Protein AF-A0A1F4YJN3-F1 (afdb_monomer_lite)

Foldseek 3Di:
DFWKKFFVVLLCVLCVVVVWFDWDADPVVQKIWTDDLPRWIWIFHFDDDPRHGTMGGTDDTDRDDPCRVVSVPRRVLSRLLQMATWDWDWDAPPNRPWTWTWIGHNSDTDTHTDDD

Secondary structure (DSSP, 8-state):
----EEEHHHHHHHHGGGT--EEEE-TTT-EEEEEEEBTEEEEEEEEEETTEEEEEEEEEE--BSTTHHHHIIIIIHHHHHT-BSEEEEEEEEGGGTEEEEEEEETTEEEEEEPP-

Radius of gyration: 13.89 Å; chains: 1; bounding box: 34×32×42 Å

pLDDT: mean 89.34, std 7.23, range [50.91, 97.38]

Sequence (116 aa):
MDSLVIPLQVLYENARRYGIGDLRFNQDTGEATIYGLGEGELVGKITYYLGKPDSIFVTSIECCGEGSGRCWSEVLMPTLEHSTGRLVAIQVWEGGDSITRLTVQDGVVKEEQIEL

Structure (mmCIF, N/CA/C/O backbone):
data_AF-A0A1F4YJN3-F1
#
_entry.id   AF-A0A1F4YJN3-F1
#
loop_
_atom_site.group_PDB
_atom_site.id
_atom_site.type_symbol
_atom_site.label_atom_id
_atom_site.label_alt_id
_atom_site.label_comp_id
_atom_site.label_asym_id
_atom_site.label_entity_id
_atom_site.label_seq_id
_atom_site.pdbx_PDB_ins_code
_atom_site.Cartn_x
_atom_site.Cartn_y
_atom_site.Cartn_z
_atom_site.occupancy
_atom_site.B_iso_or_equiv
_atom_site.auth_seq_id
_atom_site.auth_comp_id
_atom_site.auth_asym_id
_atom_site.auth_atom_id
_atom_site.pdbx_PDB_model_num
ATOM 1 N N . MET A 1 1 ? -3.116 -16.837 2.761 1.00 50.91 1 MET A N 1
ATOM 2 C CA . MET A 1 1 ? -3.676 -15.535 2.362 1.00 50.91 1 MET A CA 1
ATOM 3 C C . MET A 1 1 ? -2.656 -14.498 2.748 1.00 50.91 1 MET A C 1
ATOM 5 O O . MET A 1 1 ? -2.150 -14.580 3.862 1.00 50.91 1 MET A O 1
ATOM 9 N N . ASP A 1 2 ? -2.323 -13.613 1.821 1.00 73.38 2 ASP A N 1
ATOM 10 C CA . ASP A 1 2 ? -1.531 -12.427 2.121 1.00 73.38 2 ASP A CA 1
ATOM 11 C C . ASP A 1 2 ? -2.354 -11.512 3.040 1.00 73.38 2 ASP A C 1
ATOM 13 O O . ASP A 1 2 ? -3.580 -11.455 2.936 1.00 73.38 2 ASP A O 1
ATOM 17 N N . SER A 1 3 ? -1.697 -10.900 4.019 1.00 87.31 3 SER A N 1
ATOM 18 C CA . SER A 1 3 ? -2.338 -10.174 5.121 1.00 87.31 3 SER A CA 1
ATOM 19 C C . SER A 1 3 ? -1.515 -8.940 5.466 1.00 87.31 3 SER A C 1
ATOM 21 O O . SER A 1 3 ? -1.010 -8.803 6.581 1.00 87.31 3 SER A O 1
ATOM 23 N N . LEU A 1 4 ? -1.295 -8.092 4.466 1.00 94.50 4 LEU A N 1
ATOM 24 C CA . LEU A 1 4 ? -0.562 -6.850 4.641 1.00 94.50 4 LEU A CA 1
ATOM 25 C C . LEU A 1 4 ? -1.371 -5.885 5.508 1.00 94.50 4 LEU A C 1
ATOM 27 O O . LEU A 1 4 ? -2.533 -5.592 5.212 1.00 94.50 4 LEU A O 1
ATOM 31 N N . VAL A 1 5 ? -0.738 -5.381 6.561 1.00 95.69 5 VAL A N 1
ATOM 32 C CA . VAL A 1 5 ? -1.328 -4.409 7.479 1.00 95.69 5 VAL A CA 1
ATOM 33 C C . VAL A 1 5 ? -0.499 -3.141 7.458 1.00 95.69 5 VAL A C 1
ATOM 35 O O . VAL A 1 5 ? 0.705 -3.172 7.717 1.00 95.69 5 VAL A O 1
ATOM 38 N N . ILE A 1 6 ? -1.158 -2.021 7.182 1.00 95.31 6 ILE A N 1
ATOM 39 C CA . ILE A 1 6 ? -0.537 -0.699 7.145 1.00 95.31 6 ILE A CA 1
ATOM 40 C C . ILE A 1 6 ? -1.065 0.137 8.318 1.00 95.31 6 ILE A C 1
ATOM 42 O O . ILE A 1 6 ? -2.285 0.286 8.449 1.00 95.31 6 ILE A O 1
ATOM 46 N N . PRO A 1 7 ? -0.192 0.725 9.155 1.00 94.75 7 PRO A N 1
ATOM 47 C CA . PRO A 1 7 ? -0.603 1.739 10.120 1.00 94.75 7 PRO A CA 1
ATOM 48 C C . PRO A 1 7 ? -1.153 2.976 9.397 1.00 94.75 7 PRO A C 1
ATOM 50 O O . PRO A 1 7 ? -0.454 3.604 8.597 1.00 94.75 7 PRO A O 1
ATOM 53 N N . LEU A 1 8 ? -2.397 3.362 9.695 1.00 91.81 8 LEU A N 1
ATOM 54 C CA . LEU A 1 8 ? -3.056 4.492 9.029 1.00 91.81 8 LEU A CA 1
ATOM 55 C C . LEU A 1 8 ? -2.323 5.808 9.288 1.00 91.81 8 LEU A C 1
ATOM 57 O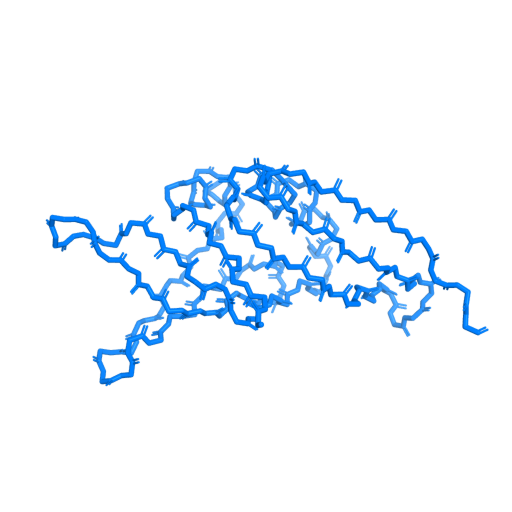 O . LEU A 1 8 ? -2.249 6.648 8.398 1.00 91.81 8 LEU A O 1
ATOM 61 N N . GLN A 1 9 ? -1.743 5.976 10.480 1.00 92.00 9 GLN A N 1
ATOM 62 C CA . GLN A 1 9 ? -0.956 7.162 10.812 1.00 92.00 9 GLN A CA 1
ATOM 63 C C . GLN A 1 9 ? 0.191 7.381 9.815 1.00 92.00 9 GLN A C 1
ATOM 65 O O . GLN A 1 9 ? 0.339 8.489 9.309 1.00 92.00 9 GLN A O 1
ATOM 70 N N . VAL A 1 10 ? 0.952 6.331 9.489 1.00 92.00 10 VAL A N 1
ATOM 71 C CA . VAL A 1 10 ? 2.087 6.427 8.556 1.00 92.00 10 VAL A CA 1
ATOM 72 C C . VAL A 1 10 ? 1.602 6.767 7.150 1.00 92.00 10 VAL A C 1
ATOM 74 O O . VAL A 1 10 ? 2.167 7.637 6.490 1.00 92.00 10 VAL A O 1
ATOM 77 N N . LEU A 1 11 ? 0.520 6.122 6.700 1.00 90.88 11 LEU A N 1
ATOM 78 C CA . LEU A 1 11 ? -0.092 6.434 5.410 1.00 90.88 11 LEU A CA 1
ATOM 79 C C . LEU A 1 11 ? -0.501 7.909 5.330 1.00 90.88 11 LEU A C 1
ATOM 81 O O . LEU A 1 11 ? -0.118 8.589 4.383 1.00 90.88 11 LEU A O 1
ATOM 85 N N . TYR A 1 12 ? -1.213 8.429 6.333 1.00 90.06 12 TYR A N 1
ATOM 86 C CA . TYR A 1 12 ? -1.631 9.832 6.346 1.00 90.06 12 TYR A CA 1
ATOM 87 C C . TYR A 1 12 ? -0.458 10.806 6.466 1.00 90.06 12 TYR A C 1
ATOM 89 O O . TYR A 1 12 ? -0.491 11.858 5.837 1.00 90.06 12 TYR A O 1
ATOM 97 N N . GLU A 1 13 ? 0.577 10.492 7.246 1.00 90.75 13 GLU A N 1
ATOM 98 C CA . GLU A 1 13 ? 1.769 11.340 7.369 1.00 90.75 13 GLU A CA 1
ATOM 99 C C . GLU A 1 13 ? 2.490 11.505 6.027 1.00 90.75 13 GLU A C 1
ATOM 101 O O . GLU A 1 13 ? 2.816 12.636 5.648 1.00 90.75 13 GLU A O 1
ATOM 106 N N . ASN A 1 14 ? 2.653 10.409 5.282 1.00 88.56 14 ASN A N 1
ATOM 107 C CA . ASN A 1 14 ? 3.266 10.424 3.955 1.00 88.56 14 ASN A CA 1
ATOM 108 C C . ASN A 1 14 ? 2.349 11.099 2.922 1.00 88.56 14 ASN A C 1
ATOM 110 O O . ASN A 1 14 ? 2.786 11.959 2.159 1.00 88.56 14 ASN A O 1
ATOM 114 N N . ALA A 1 15 ? 1.052 10.789 2.952 1.00 87.25 15 ALA A N 1
ATOM 115 C CA . ALA A 1 15 ? 0.036 11.313 2.039 1.00 87.25 15 ALA A CA 1
ATOM 116 C C . ALA A 1 15 ? -0.243 12.820 2.213 1.00 87.25 15 ALA A C 1
ATOM 118 O O . ALA A 1 15 ? -0.538 13.520 1.239 1.00 87.25 15 ALA A O 1
ATOM 119 N N . ARG A 1 16 ? -0.117 13.354 3.439 1.00 81.06 16 ARG A N 1
ATOM 120 C CA . ARG A 1 16 ? -0.504 14.732 3.799 1.00 81.06 16 ARG A CA 1
ATOM 121 C C . ARG A 1 16 ? 0.172 15.797 2.943 1.00 81.06 16 ARG A C 1
ATOM 123 O O . ARG A 1 16 ? -0.433 16.833 2.678 1.00 81.06 16 ARG A O 1
ATOM 130 N N . ARG A 1 17 ? 1.417 15.566 2.516 1.00 77.38 17 ARG A N 1
ATOM 131 C CA . ARG A 1 17 ? 2.178 16.517 1.684 1.00 77.38 17 ARG A CA 1
ATOM 132 C C . ARG A 1 17 ? 1.661 16.606 0.247 1.00 77.38 17 ARG A C 1
ATOM 134 O O . ARG A 1 17 ? 1.950 17.587 -0.429 1.00 77.38 17 ARG A O 1
ATOM 141 N N . TYR A 1 18 ? 0.871 15.627 -0.180 1.00 76.69 18 TYR A N 1
ATOM 142 C CA . TYR A 1 18 ? 0.385 15.483 -1.551 1.00 76.69 18 TYR A CA 1
ATOM 143 C C . TYR A 1 18 ? -1.130 15.684 -1.666 1.00 76.69 18 TYR A C 1
ATOM 145 O O . TYR A 1 18 ? -1.683 15.523 -2.747 1.00 76.69 18 TYR A O 1
ATOM 153 N N . GLY A 1 19 ? -1.807 16.046 -0.568 1.00 72.19 19 GLY A N 1
ATOM 154 C CA . GLY A 1 19 ? -3.266 16.208 -0.550 1.00 72.19 19 GLY A CA 1
ATOM 155 C C . GLY A 1 19 ? -4.030 14.891 -0.725 1.00 72.19 19 GLY A C 1
ATOM 156 O O . GLY A 1 19 ? -5.200 14.909 -1.092 1.00 72.19 19 GLY A O 1
ATOM 157 N N . ILE A 1 20 ? -3.364 13.765 -0.474 1.00 73.50 20 ILE A N 1
ATOM 158 C CA . ILE A 1 20 ? -3.906 12.412 -0.606 1.00 73.50 20 ILE A CA 1
ATOM 159 C C . ILE A 1 20 ? -4.634 12.042 0.695 1.00 73.50 20 ILE A C 1
ATOM 161 O O . ILE A 1 20 ? -4.166 12.408 1.777 1.00 73.50 20 ILE A O 1
ATOM 165 N N . GLY A 1 21 ? -5.747 11.300 0.609 1.00 68.88 21 GLY A N 1
ATOM 166 C CA . GLY A 1 21 ? -6.369 10.688 1.789 1.00 68.88 21 GLY A CA 1
ATOM 167 C C . GLY A 1 21 ? -7.831 11.035 2.069 1.00 68.88 21 GLY A C 1
ATOM 168 O O . GLY A 1 21 ? -8.188 11.154 3.242 1.00 68.88 21 GLY A O 1
ATOM 169 N N . ASP A 1 22 ? -8.688 11.169 1.048 1.00 83.50 22 ASP A N 1
ATOM 170 C CA . ASP A 1 22 ? -10.135 11.094 1.307 1.00 83.50 22 ASP A CA 1
ATOM 171 C C . ASP A 1 22 ? -10.486 9.653 1.699 1.00 83.50 22 ASP A C 1
ATOM 173 O O . ASP A 1 22 ? -10.256 8.720 0.926 1.00 83.50 22 ASP A O 1
ATOM 177 N N . LEU A 1 23 ? -10.984 9.471 2.923 1.00 87.50 23 LEU A N 1
ATOM 178 C CA . LEU A 1 23 ? -11.345 8.172 3.482 1.00 87.50 23 LEU A CA 1
ATOM 179 C C . LEU A 1 23 ? -12.856 7.995 3.414 1.00 87.50 23 LEU A C 1
ATOM 181 O O . LEU A 1 23 ? -13.605 8.680 4.116 1.00 87.50 23 LEU A O 1
ATOM 185 N N . ARG A 1 24 ? -13.304 6.989 2.667 1.00 91.12 24 ARG A N 1
ATOM 186 C CA . ARG A 1 24 ? -14.689 6.519 2.720 1.00 91.12 24 ARG A CA 1
ATOM 187 C C . ARG A 1 24 ? -14.752 5.219 3.489 1.00 91.12 24 ARG A C 1
ATOM 189 O O . ARG A 1 24 ? -14.029 4.282 3.176 1.00 91.12 24 ARG A O 1
ATOM 196 N N . PHE A 1 25 ? -15.621 5.173 4.492 1.00 90.88 25 PHE A N 1
ATOM 197 C CA . PHE A 1 25 ? -15.805 4.003 5.340 1.00 90.88 25 PHE A CA 1
ATOM 198 C C . PHE A 1 25 ? -17.239 3.495 5.246 1.00 90.88 25 PHE A C 1
ATOM 200 O O . PHE A 1 25 ? -18.191 4.244 5.479 1.00 90.88 25 PHE A O 1
ATOM 207 N N . ASN A 1 26 ? -17.383 2.211 4.938 1.00 90.19 26 ASN A N 1
ATOM 208 C CA . ASN A 1 26 ? -18.650 1.508 4.972 1.00 90.19 26 ASN A CA 1
ATOM 209 C C . ASN A 1 26 ? -18.815 0.833 6.341 1.00 90.19 26 ASN A C 1
ATOM 211 O O . ASN A 1 26 ? -18.151 -0.157 6.650 1.00 90.19 26 ASN A O 1
ATOM 215 N N . GLN A 1 27 ? -19.720 1.372 7.161 1.00 86.19 27 GLN A N 1
ATOM 216 C CA . GLN A 1 27 ? -19.963 0.875 8.520 1.00 86.19 27 GLN A CA 1
ATOM 217 C C . GLN A 1 27 ? -20.568 -0.534 8.550 1.00 86.19 27 GLN A C 1
ATOM 219 O O . GLN A 1 27 ? -20.340 -1.262 9.514 1.00 86.19 27 GLN A O 1
ATOM 224 N N . ASP A 1 28 ? -21.297 -0.928 7.504 1.00 88.44 28 ASP A N 1
ATOM 225 C CA . ASP A 1 28 ? -21.971 -2.226 7.443 1.00 88.44 28 ASP A CA 1
ATOM 226 C C . ASP A 1 28 ? -20.987 -3.357 7.119 1.00 88.44 28 ASP A C 1
ATOM 228 O O . ASP A 1 28 ? -21.131 -4.479 7.605 1.00 88.44 28 ASP A O 1
ATOM 232 N N . THR A 1 29 ? -19.968 -3.071 6.302 1.00 87.25 29 THR A N 1
ATOM 233 C CA . THR A 1 29 ? -18.993 -4.072 5.836 1.00 87.25 29 THR A CA 1
ATOM 234 C C . THR A 1 29 ? -17.633 -3.972 6.528 1.00 87.25 29 THR A C 1
ATOM 236 O O . THR A 1 29 ? -16.842 -4.920 6.468 1.00 87.25 29 THR A O 1
ATOM 239 N N . GLY A 1 30 ? -17.344 -2.843 7.181 1.00 86.44 30 GLY A N 1
ATOM 240 C CA . GLY A 1 30 ? -16.026 -2.519 7.731 1.00 86.44 30 GLY A CA 1
ATOM 241 C C . GLY A 1 30 ? -14.972 -2.209 6.662 1.00 86.44 30 GLY A C 1
ATOM 242 O O . GLY A 1 30 ? -13.782 -2.143 6.976 1.00 86.44 30 GLY A O 1
ATOM 243 N N . GLU A 1 31 ? -15.392 -2.061 5.405 1.00 93.19 31 GLU A N 1
ATOM 244 C CA . GLU A 1 31 ? -14.52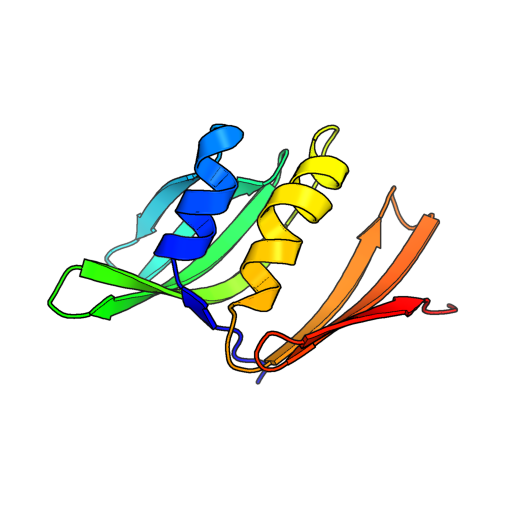2 -1.725 4.284 1.00 93.19 31 GLU A CA 1
ATOM 245 C C . GLU A 1 31 ? -14.218 -0.228 4.262 1.00 93.19 31 GLU A C 1
ATOM 247 O O . GLU A 1 31 ? -15.071 0.612 4.563 1.00 93.19 31 GLU A O 1
ATOM 252 N N . ALA A 1 32 ? -12.988 0.096 3.896 1.00 93.00 32 ALA A N 1
ATOM 253 C CA . ALA A 1 32 ? -12.520 1.446 3.704 1.00 93.00 32 ALA A CA 1
ATOM 254 C C . ALA A 1 32 ? -11.823 1.595 2.359 1.00 93.00 32 ALA A C 1
ATOM 256 O O . ALA A 1 32 ? -11.029 0.738 1.966 1.00 93.00 32 ALA A O 1
ATOM 257 N N . THR A 1 33 ? -12.068 2.738 1.732 1.00 93.81 33 THR A N 1
ATOM 258 C CA . THR A 1 33 ? -11.390 3.179 0.518 1.00 93.81 33 THR A CA 1
ATOM 259 C C . THR A 1 33 ? -10.685 4.496 0.801 1.00 93.81 33 THR A C 1
ATOM 261 O O . THR A 1 33 ? -11.300 5.438 1.309 1.00 93.81 33 THR A O 1
ATOM 264 N N . ILE A 1 34 ? -9.392 4.550 0.492 1.00 91.31 34 ILE A N 1
ATOM 265 C CA . ILE A 1 34 ? -8.546 5.736 0.611 1.00 91.31 34 ILE A CA 1
ATOM 266 C C . ILE A 1 34 ? -8.197 6.204 -0.797 1.00 91.31 34 ILE A C 1
ATOM 268 O O . ILE A 1 34 ? -7.502 5.501 -1.529 1.00 91.31 34 ILE A O 1
ATOM 272 N N . TYR A 1 35 ? -8.669 7.393 -1.161 1.00 89.75 35 TYR A N 1
ATOM 273 C CA . TYR A 1 35 ? -8.455 7.976 -2.484 1.00 89.75 35 TYR A CA 1
ATOM 274 C C . TYR A 1 35 ? -7.215 8.864 -2.552 1.00 89.75 35 TYR A C 1
ATOM 276 O O . TYR A 1 35 ? -6.758 9.434 -1.552 1.00 89.75 35 TYR A O 1
ATOM 284 N N . GLY A 1 36 ? -6.748 9.059 -3.785 1.00 85.12 36 GLY A N 1
ATOM 285 C CA . GLY A 1 36 ? -5.710 10.024 -4.128 1.00 85.12 36 GLY A CA 1
ATOM 286 C C . GLY A 1 36 ? -4.341 9.393 -4.329 1.00 85.12 36 GLY A C 1
ATOM 287 O O . GLY A 1 36 ? -3.349 10.104 -4.275 1.00 85.12 36 GLY A O 1
ATOM 288 N N . LEU A 1 37 ? -4.241 8.084 -4.558 1.00 85.88 37 LEU A N 1
ATOM 289 C CA . LEU A 1 37 ? -2.960 7.450 -4.868 1.00 85.88 37 LEU A CA 1
ATOM 290 C C . LEU A 1 37 ? -2.585 7.692 -6.342 1.00 85.88 37 LEU A C 1
ATOM 292 O O . LEU A 1 37 ? -2.620 6.790 -7.176 1.00 85.88 37 LEU A O 1
ATOM 296 N N . GLY A 1 38 ? -2.317 8.959 -6.676 1.00 84.31 38 GLY A N 1
ATOM 297 C CA . GLY A 1 38 ? -2.413 9.452 -8.049 1.00 84.31 38 GLY A CA 1
ATOM 298 C C . GLY A 1 38 ? -3.886 9.588 -8.437 1.00 84.31 38 GLY A C 1
ATOM 299 O O . GLY A 1 38 ? -4.627 10.338 -7.804 1.00 84.31 38 GLY A O 1
ATOM 300 N N . GLU A 1 39 ? -4.309 8.830 -9.440 1.00 88.12 39 GLU A N 1
ATOM 301 C CA . GLU A 1 39 ? -5.718 8.667 -9.827 1.00 88.12 39 GLU A CA 1
ATOM 302 C C . GLU A 1 39 ? -6.344 7.388 -9.235 1.00 88.12 39 GLU A C 1
ATOM 304 O O . GLU A 1 39 ? -7.528 7.133 -9.442 1.00 88.12 39 GLU A O 1
ATOM 309 N N . GLY A 1 40 ? -5.561 6.609 -8.476 1.00 90.31 40 GLY A N 1
ATOM 310 C CA . GLY A 1 40 ? -5.978 5.341 -7.880 1.00 90.31 40 GLY A CA 1
ATOM 311 C C . GLY A 1 40 ? -6.434 5.427 -6.418 1.00 90.31 40 GLY A C 1
ATOM 312 O O . GLY A 1 40 ? -6.569 6.505 -5.816 1.00 90.31 40 GLY A O 1
ATOM 313 N N . GLU A 1 41 ? -6.647 4.249 -5.833 1.00 93.44 41 GLU A N 1
ATOM 314 C CA . GLU A 1 41 ? -7.189 4.054 -4.489 1.00 93.44 41 GLU A CA 1
ATOM 315 C C . GLU A 1 41 ? -6.555 2.866 -3.747 1.00 93.44 41 GLU A C 1
ATOM 317 O O . GLU A 1 41 ? -6.028 1.926 -4.341 1.00 93.44 41 GLU A O 1
ATOM 322 N N . LEU A 1 42 ? -6.621 2.896 -2.415 1.00 92.94 42 LEU A N 1
ATOM 323 C CA . LEU A 1 42 ? -6.300 1.758 -1.554 1.00 92.94 42 LEU A CA 1
ATOM 324 C C . LEU A 1 42 ? -7.568 1.287 -0.863 1.00 92.94 42 LEU A C 1
ATOM 326 O O . LEU A 1 42 ? -8.260 2.073 -0.215 1.00 92.94 42 LEU A O 1
ATOM 330 N N . VAL A 1 43 ? -7.834 -0.010 -0.970 1.00 93.94 43 VAL A N 1
A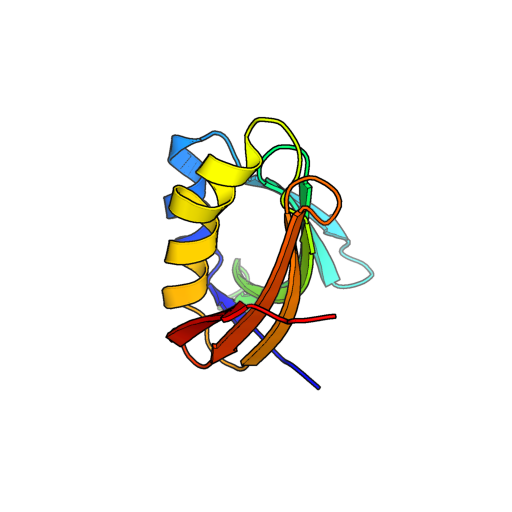TOM 331 C CA . VAL A 1 43 ? -9.005 -0.653 -0.378 1.00 93.94 43 VAL A CA 1
ATOM 332 C C . VAL A 1 43 ? -8.553 -1.640 0.685 1.00 93.94 43 VAL A C 1
ATOM 334 O O . VAL A 1 43 ? -7.547 -2.343 0.536 1.00 93.94 43 VAL A O 1
ATOM 337 N N . GLY A 1 44 ? -9.297 -1.694 1.782 1.00 93.31 44 GLY A N 1
ATOM 338 C CA . GLY A 1 44 ? -9.033 -2.644 2.846 1.00 93.31 44 GLY A CA 1
ATOM 339 C C . GLY A 1 44 ? -10.068 -2.610 3.956 1.00 93.31 44 GLY A C 1
ATOM 340 O O . GLY A 1 44 ? -11.082 -1.925 3.872 1.00 93.31 44 GLY A O 1
ATOM 341 N N . LYS A 1 45 ? -9.806 -3.356 5.027 1.00 94.06 45 LYS A N 1
ATOM 342 C CA . LYS A 1 45 ? -10.630 -3.336 6.243 1.00 94.06 45 LYS A CA 1
ATOM 343 C C . LYS A 1 45 ? -9.918 -2.587 7.354 1.00 94.06 45 LYS A C 1
ATOM 345 O O . LYS A 1 45 ? -8.771 -2.904 7.662 1.00 94.06 45 LYS A O 1
ATOM 350 N N . ILE A 1 46 ? -10.594 -1.619 7.967 1.00 91.00 46 ILE A N 1
ATOM 351 C CA . ILE A 1 46 ? -10.021 -0.858 9.083 1.00 91.00 46 ILE A CA 1
ATOM 352 C C . ILE A 1 46 ? -10.094 -1.673 10.367 1.00 91.00 46 ILE A C 1
ATOM 354 O O . ILE A 1 46 ? -11.134 -2.234 10.716 1.00 91.00 46 ILE A O 1
ATOM 358 N N . THR A 1 47 ? -9.001 -1.653 11.116 1.00 88.19 47 THR A N 1
ATOM 359 C CA . THR A 1 47 ? -8.968 -2.034 12.523 1.00 88.19 47 THR A CA 1
ATOM 360 C C . THR A 1 47 ? -8.892 -0.822 13.426 1.00 88.19 47 THR A C 1
ATOM 362 O O . THR A 1 47 ? -8.343 0.225 13.078 1.00 88.19 47 THR A O 1
ATOM 365 N N . TYR A 1 48 ? -9.475 -0.983 14.611 1.00 85.50 48 TYR A N 1
ATOM 366 C CA . TYR A 1 48 ? -9.612 0.079 15.591 1.00 85.50 48 TYR A CA 1
ATOM 367 C C . TYR A 1 48 ? -8.806 -0.241 16.844 1.00 85.50 48 TYR A C 1
ATOM 369 O O . TYR A 1 48 ? -8.907 -1.340 17.388 1.00 85.50 48 TYR A O 1
ATOM 377 N N . TYR A 1 49 ? -8.090 0.757 17.355 1.00 82.88 49 TYR A N 1
ATOM 378 C CA . TYR A 1 49 ? -7.472 0.723 18.675 1.00 82.88 49 TYR A CA 1
ATOM 379 C C . TYR A 1 49 ? -8.095 1.818 19.543 1.00 82.88 49 TYR A C 1
ATOM 381 O O . TYR A 1 49 ? -8.152 2.984 19.153 1.00 82.88 49 TYR A O 1
ATOM 389 N N . LEU A 1 50 ? -8.631 1.438 20.709 1.00 86.94 50 LEU A N 1
ATOM 390 C CA . LEU A 1 50 ? -9.333 2.350 21.628 1.00 86.94 50 LEU A CA 1
ATOM 391 C C . LEU A 1 50 ? -10.436 3.190 20.944 1.00 86.94 50 LEU A C 1
ATOM 393 O O . LEU A 1 50 ? -10.622 4.368 21.246 1.00 86.94 50 LEU A O 1
ATOM 397 N N . GLY A 1 51 ? -11.164 2.583 20.000 1.00 81.94 51 GLY A N 1
ATOM 398 C CA . GLY A 1 51 ? -12.267 3.228 19.279 1.00 81.94 51 GLY A CA 1
ATOM 399 C C . GLY A 1 51 ? -11.845 4.196 18.167 1.00 81.94 51 GLY A C 1
ATOM 400 O O . GLY A 1 51 ? -12.701 4.898 17.634 1.00 81.94 51 GLY A O 1
ATOM 401 N N . LYS A 1 52 ? -10.560 4.245 17.795 1.00 81.38 52 LYS A N 1
ATOM 402 C CA . LYS A 1 52 ? -10.047 5.059 16.680 1.00 81.38 52 LYS A CA 1
ATOM 403 C C . LYS A 1 52 ? -9.490 4.172 15.564 1.00 81.38 52 LYS A C 1
ATOM 405 O O . LYS A 1 52 ? -8.897 3.149 15.904 1.00 81.38 52 LYS A O 1
ATOM 410 N N . PRO A 1 53 ? -9.653 4.541 14.276 1.00 85.06 53 PRO A N 1
ATOM 411 C CA . PRO A 1 53 ? -8.962 3.870 13.179 1.00 85.06 53 PRO A CA 1
ATOM 412 C C . PRO A 1 53 ? -7.457 3.853 13.444 1.00 85.06 53 PRO A C 1
ATOM 414 O O . PRO A 1 53 ? -6.868 4.899 13.713 1.00 85.06 53 PRO A O 1
ATOM 417 N N . ASP A 1 54 ? -6.862 2.670 13.397 1.00 91.25 54 ASP A N 1
ATOM 418 C CA . ASP A 1 54 ? -5.458 2.442 13.742 1.00 91.25 54 ASP A CA 1
ATOM 419 C C . ASP A 1 54 ? -4.676 1.938 12.529 1.00 91.25 54 ASP A C 1
ATOM 421 O O . ASP A 1 54 ? -3.661 2.507 12.126 1.00 91.25 54 ASP A O 1
ATOM 425 N N . SER A 1 55 ? -5.203 0.902 11.891 1.00 93.69 55 SER A N 1
ATOM 426 C CA . SER A 1 55 ? -4.535 0.180 10.816 1.00 93.69 55 SER A CA 1
ATOM 427 C C . SER A 1 55 ? -5.539 -0.261 9.755 1.00 93.69 55 SER A C 1
ATOM 429 O O . SER A 1 55 ? -6.750 -0.282 9.988 1.00 93.69 55 SER A O 1
ATOM 431 N N . ILE A 1 56 ? -5.036 -0.572 8.563 1.00 93.56 56 ILE A N 1
ATOM 432 C CA . ILE A 1 56 ? -5.826 -1.105 7.455 1.00 93.56 56 ILE A CA 1
ATOM 433 C C . ILE A 1 56 ? -5.239 -2.432 6.980 1.00 93.56 56 ILE A C 1
ATOM 435 O O . ILE A 1 56 ? -4.048 -2.536 6.688 1.00 93.56 56 ILE A O 1
ATOM 439 N N . PHE A 1 57 ? -6.097 -3.448 6.912 1.00 94.62 57 PHE A N 1
ATOM 440 C CA . PHE A 1 57 ? -5.827 -4.731 6.273 1.00 94.62 57 PHE A CA 1
ATOM 441 C C . PHE A 1 57 ? -6.070 -4.571 4.783 1.00 94.62 57 PHE A C 1
ATOM 443 O O . PHE A 1 57 ? -7.221 -4.493 4.349 1.00 94.62 57 PHE A O 1
ATOM 450 N N . VAL A 1 58 ? -4.989 -4.480 4.020 1.00 93.25 58 VAL A N 1
ATOM 451 C CA . VAL A 1 58 ? -5.040 -4.142 2.600 1.00 93.25 58 VAL A CA 1
ATOM 452 C C . VAL A 1 58 ? -5.605 -5.310 1.800 1.00 93.25 58 VAL A C 1
ATOM 454 O O . VAL A 1 58 ? -5.149 -6.446 1.934 1.00 93.25 58 VAL A O 1
ATOM 457 N N . THR A 1 59 ? -6.583 -5.020 0.946 1.00 91.88 59 THR A N 1
ATOM 458 C CA . THR A 1 59 ? -7.144 -5.972 -0.023 1.00 91.88 59 THR A CA 1
ATOM 459 C C . THR A 1 59 ? -6.786 -5.605 -1.458 1.00 91.88 59 THR A C 1
ATOM 461 O O . THR A 1 59 ? -6.630 -6.504 -2.280 1.00 91.88 59 THR A O 1
ATOM 464 N N . SER A 1 60 ? -6.630 -4.313 -1.756 1.00 91.12 60 SER A N 1
ATOM 465 C CA . SER A 1 60 ? -6.241 -3.818 -3.076 1.00 91.12 60 SER A CA 1
ATOM 466 C C . SER A 1 60 ? -5.458 -2.512 -2.964 1.00 91.12 60 SER A C 1
ATOM 468 O O . SER A 1 60 ? -5.731 -1.693 -2.085 1.00 91.12 60 SER A O 1
ATOM 470 N N . ILE A 1 61 ? -4.501 -2.317 -3.870 1.00 91.88 61 ILE A N 1
ATOM 471 C CA . ILE A 1 61 ? -3.796 -1.051 -4.077 1.00 91.88 61 ILE A CA 1
ATOM 472 C C . ILE A 1 61 ? -3.805 -0.775 -5.577 1.00 91.88 61 ILE A C 1
ATOM 474 O O . ILE A 1 61 ? -3.276 -1.568 -6.355 1.00 91.88 61 ILE A O 1
ATOM 478 N N . GLU A 1 62 ? -4.359 0.363 -5.965 1.00 91.50 62 GLU A N 1
ATOM 479 C CA . GLU A 1 62 ? -4.259 0.921 -7.304 1.00 91.50 62 GLU A CA 1
ATOM 480 C C . GLU A 1 62 ? -3.494 2.246 -7.232 1.00 91.50 62 GLU A C 1
ATOM 482 O O . GLU A 1 62 ? -3.823 3.134 -6.448 1.00 91.50 62 GLU A O 1
ATOM 487 N N . CYS A 1 63 ? -2.449 2.372 -8.046 1.00 90.56 63 CYS A N 1
ATOM 488 C CA . CYS A 1 63 ? -1.651 3.586 -8.171 1.00 90.56 63 CYS A CA 1
ATOM 489 C C . CYS A 1 63 ? -1.454 3.863 -9.661 1.00 90.56 63 CYS A C 1
ATOM 491 O O . CYS A 1 63 ? -0.627 3.224 -10.310 1.00 90.56 63 CYS A O 1
ATOM 493 N N . CYS A 1 64 ? -2.255 4.765 -10.221 1.00 88.94 64 CYS A N 1
ATOM 494 C CA . CYS A 1 64 ? -2.323 5.017 -11.660 1.00 88.94 64 CYS A CA 1
ATOM 495 C C . CYS A 1 64 ? -2.391 6.523 -11.972 1.00 88.94 64 CYS A C 1
ATOM 497 O O . CYS A 1 64 ? -2.458 7.360 -11.065 1.00 88.94 64 CYS A O 1
ATOM 499 N N . GLY A 1 65 ? -2.290 6.872 -13.258 1.00 87.88 65 GLY A N 1
ATOM 500 C CA . GLY A 1 65 ? -2.314 8.260 -13.732 1.00 87.88 65 GLY A CA 1
ATOM 501 C C . GLY A 1 65 ? -0.960 8.973 -13.698 1.00 87.88 65 GLY A C 1
ATOM 502 O O . GLY A 1 65 ? 0.063 8.397 -13.314 1.00 87.88 65 GLY A O 1
ATOM 503 N N . GLU A 1 66 ? -0.947 10.254 -14.076 1.00 85.62 66 GLU A N 1
ATOM 504 C CA . GLU A 1 66 ? 0.288 11.059 -14.199 1.00 85.62 66 GLU A CA 1
ATOM 505 C C . GLU A 1 66 ? 1.044 11.214 -12.864 1.00 85.62 66 GLU A C 1
ATOM 507 O O . GLU A 1 66 ? 2.264 11.378 -12.835 1.00 85.62 66 GLU A O 1
ATOM 512 N N . GLY A 1 67 ? 0.330 11.134 -11.737 1.00 87.25 67 GLY A N 1
ATOM 513 C CA . GLY A 1 67 ? 0.896 11.230 -10.388 1.00 87.25 67 GLY A CA 1
ATOM 514 C C . GLY A 1 67 ? 1.415 9.911 -9.803 1.00 87.25 67 GLY A C 1
ATOM 515 O O . GLY A 1 67 ? 1.984 9.929 -8.709 1.00 87.25 67 GLY A O 1
ATOM 516 N N . SER A 1 68 ? 1.226 8.781 -10.492 1.00 89.12 68 SER A N 1
ATOM 517 C CA . SER A 1 68 ? 1.478 7.437 -9.946 1.00 89.12 68 SER A CA 1
ATOM 518 C C . SER A 1 68 ? 2.932 7.199 -9.547 1.00 89.12 68 SER A C 1
ATOM 520 O O . SER A 1 68 ? 3.182 6.689 -8.459 1.00 89.12 68 SER A O 1
ATOM 522 N N . GLY A 1 69 ? 3.901 7.634 -10.359 1.00 91.06 69 GLY A N 1
ATOM 523 C CA . GLY A 1 69 ? 5.326 7.479 -10.040 1.00 91.06 69 GLY A CA 1
ATOM 524 C C . GLY A 1 69 ? 5.713 8.184 -8.736 1.00 91.06 69 GLY A C 1
ATOM 525 O O . GLY A 1 69 ? 6.341 7.586 -7.866 1.00 91.06 69 GLY A O 1
ATOM 526 N N . ARG A 1 70 ? 5.251 9.429 -8.552 1.00 90.00 70 ARG A N 1
ATOM 527 C CA . ARG A 1 70 ? 5.468 10.191 -7.313 1.00 90.00 70 ARG A CA 1
ATOM 528 C C . ARG A 1 70 ? 4.745 9.554 -6.132 1.00 90.00 70 ARG A C 1
ATOM 530 O O . ARG A 1 70 ? 5.325 9.423 -5.059 1.00 90.00 70 ARG A O 1
ATOM 537 N N . CYS A 1 71 ? 3.485 9.163 -6.316 1.00 91.31 71 CYS A N 1
ATOM 538 C CA . CYS A 1 71 ? 2.719 8.503 -5.266 1.00 91.31 71 CYS A CA 1
ATOM 539 C C . CYS A 1 71 ? 3.384 7.190 -4.830 1.00 91.31 71 CYS A C 1
ATOM 541 O O . CYS A 1 71 ? 3.459 6.897 -3.638 1.00 91.31 71 CYS A O 1
ATOM 543 N N . TRP A 1 72 ? 3.916 6.420 -5.777 1.00 92.56 72 TRP A N 1
ATOM 544 C CA . TRP A 1 72 ? 4.654 5.201 -5.487 1.00 92.56 72 TRP A CA 1
ATOM 545 C C . TRP A 1 72 ? 5.903 5.481 -4.657 1.00 92.56 72 TRP A C 1
ATOM 547 O O . TRP A 1 72 ? 6.029 4.951 -3.555 1.00 92.56 72 TRP A O 1
ATOM 557 N N . SER A 1 73 ? 6.793 6.351 -5.138 1.00 93.06 73 SER A N 1
ATOM 558 C CA . SER A 1 73 ? 8.091 6.578 -4.497 1.00 93.06 73 SER A CA 1
ATOM 559 C C . SER A 1 73 ? 8.011 7.371 -3.193 1.00 93.06 73 SER A C 1
ATOM 561 O O . SER A 1 73 ? 8.829 7.161 -2.304 1.00 93.06 73 SER A O 1
ATOM 563 N N . GLU A 1 74 ? 7.064 8.305 -3.075 1.00 91.88 74 GLU A N 1
ATOM 564 C CA . GLU A 1 74 ? 7.017 9.265 -1.961 1.00 91.88 74 GLU A CA 1
ATOM 565 C C . GLU A 1 74 ? 5.926 8.944 -0.928 1.00 91.88 74 GLU A C 1
ATOM 567 O O . GLU A 1 74 ? 5.988 9.455 0.191 1.00 91.88 74 GLU A O 1
ATOM 572 N N . VAL A 1 75 ? 4.944 8.098 -1.268 1.00 91.94 75 VAL A N 1
ATOM 573 C CA . VAL A 1 75 ? 3.843 7.738 -0.357 1.00 91.94 75 VAL A CA 1
ATOM 574 C C . VAL A 1 75 ? 3.773 6.243 -0.111 1.00 91.94 75 VAL A C 1
ATOM 576 O O . VAL A 1 75 ? 3.948 5.815 1.026 1.00 91.94 75 VAL A O 1
ATOM 579 N N . LEU A 1 76 ? 3.551 5.437 -1.150 1.00 92.94 76 LEU A N 1
ATOM 580 C CA . LEU A 1 76 ? 3.321 4.005 -0.973 1.00 92.94 76 LEU A CA 1
ATOM 581 C C . LEU A 1 76 ? 4.573 3.274 -0.503 1.00 92.94 76 LEU A C 1
ATOM 583 O O . LEU A 1 76 ? 4.483 2.566 0.493 1.00 92.94 76 LEU A O 1
ATOM 587 N N . MET A 1 77 ? 5.729 3.468 -1.142 1.00 94.62 77 MET A N 1
ATOM 588 C CA . MET A 1 77 ? 6.959 2.769 -0.756 1.00 94.62 77 MET A CA 1
ATOM 589 C C . MET A 1 77 ? 7.335 3.046 0.711 1.00 94.62 77 MET A C 1
ATOM 591 O O . MET A 1 77 ? 7.431 2.081 1.472 1.00 94.62 77 MET A O 1
ATOM 595 N N . PRO A 1 78 ? 7.407 4.312 1.180 1.00 94.81 78 PRO A N 1
ATOM 596 C CA . PRO A 1 78 ? 7.682 4.582 2.590 1.00 94.81 78 PRO A CA 1
ATOM 597 C C . PRO A 1 78 ? 6.588 4.038 3.514 1.00 94.81 78 PRO A C 1
ATOM 599 O O . PRO A 1 78 ? 6.871 3.578 4.612 1.00 94.81 78 PRO A O 1
ATOM 602 N N . THR A 1 79 ? 5.318 4.046 3.100 1.00 94.25 79 THR A N 1
ATOM 603 C CA . THR A 1 79 ? 4.243 3.457 3.911 1.00 94.25 79 THR A CA 1
ATOM 604 C C . THR A 1 79 ? 4.366 1.933 4.023 1.00 94.25 79 THR A C 1
ATOM 606 O O . THR A 1 79 ? 4.139 1.380 5.101 1.00 94.25 79 THR A O 1
ATOM 609 N N . LEU A 1 80 ? 4.746 1.248 2.943 1.00 95.69 80 LEU A N 1
ATOM 610 C CA . LEU A 1 80 ? 4.952 -0.200 2.919 1.00 95.69 80 LEU A CA 1
ATOM 611 C C . LEU A 1 80 ? 6.142 -0.622 3.788 1.00 95.69 80 LEU A C 1
ATOM 613 O O . LEU A 1 80 ? 6.086 -1.693 4.389 1.00 95.69 80 LEU A O 1
ATOM 617 N N . GLU A 1 81 ? 7.159 0.224 3.944 1.00 96.81 81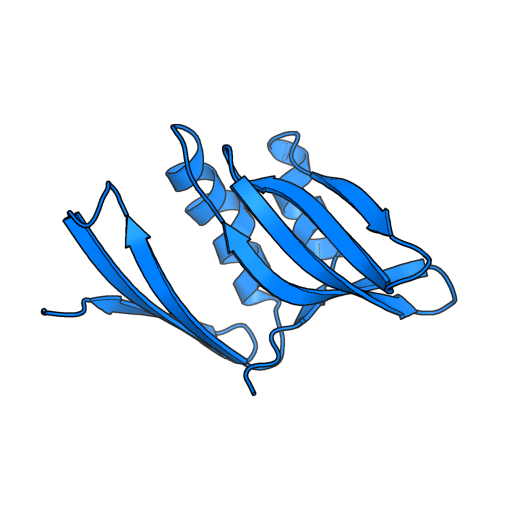 GLU A N 1
ATOM 618 C CA . GLU A 1 81 ? 8.304 -0.036 4.830 1.00 96.81 81 GLU A CA 1
ATOM 619 C C . GLU A 1 81 ? 7.939 -0.092 6.324 1.00 96.81 81 GLU A C 1
ATOM 621 O O . GLU A 1 81 ? 8.652 -0.688 7.129 1.00 96.81 81 GLU A O 1
ATOM 626 N N . HIS A 1 82 ? 6.791 0.471 6.702 1.00 96.62 82 HIS A N 1
ATOM 627 C CA . HIS A 1 82 ? 6.247 0.406 8.063 1.00 96.62 82 HIS A CA 1
ATOM 628 C C . HIS A 1 82 ? 5.129 -0.634 8.222 1.00 96.62 82 HIS A C 1
ATOM 630 O O . HIS A 1 82 ? 4.486 -0.707 9.274 1.00 96.62 82 HIS A O 1
ATOM 636 N N . SER A 1 83 ? 4.855 -1.412 7.175 1.00 96.38 83 SER A N 1
ATOM 637 C CA . SER A 1 83 ? 3.815 -2.436 7.205 1.00 96.38 83 SER A CA 1
ATOM 638 C C . SER A 1 83 ? 4.244 -3.679 7.990 1.00 96.38 83 SER A C 1
ATOM 640 O O . SER A 1 83 ? 5.426 -3.940 8.209 1.00 96.38 83 SER A O 1
ATOM 642 N N . THR A 1 84 ? 3.263 -4.481 8.393 1.00 96.69 84 THR A N 1
ATOM 643 C CA . THR A 1 84 ? 3.482 -5.835 8.924 1.00 96.69 84 THR A CA 1
ATOM 644 C C . THR A 1 84 ? 2.729 -6.859 8.086 1.00 96.69 84 THR A C 1
ATOM 646 O O . THR A 1 84 ? 1.823 -6.513 7.319 1.00 96.69 84 THR A O 1
ATOM 649 N N . GLY A 1 85 ? 3.094 -8.132 8.223 1.00 95.00 85 GLY A N 1
ATOM 650 C CA . GLY A 1 85 ? 2.499 -9.201 7.435 1.00 95.00 85 GLY A CA 1
ATOM 651 C C . GLY A 1 85 ? 3.135 -9.292 6.054 1.00 95.00 85 GLY A C 1
ATOM 652 O O . GLY A 1 85 ? 4.312 -8.981 5.876 1.00 95.00 85 GLY A O 1
ATOM 653 N N . ARG A 1 86 ? 2.374 -9.779 5.071 1.00 95.19 86 ARG A N 1
ATOM 654 C CA . ARG A 1 86 ? 2.910 -10.113 3.748 1.00 95.19 86 ARG A CA 1
ATOM 655 C C . ARG A 1 86 ? 1.956 -9.737 2.626 1.00 95.19 86 ARG A C 1
ATOM 657 O O . ARG A 1 86 ? 0.762 -10.002 2.747 1.00 95.19 86 ARG A O 1
ATOM 664 N N . LEU A 1 87 ? 2.513 -9.209 1.539 1.00 93.12 87 LEU A N 1
ATOM 665 C CA . LEU A 1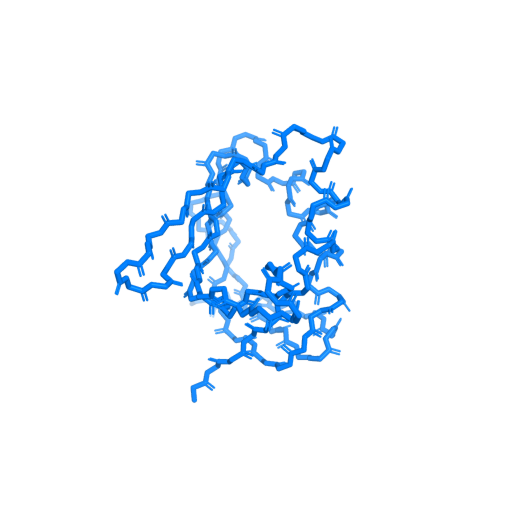 87 ? 1.883 -9.043 0.230 1.00 93.12 87 LEU A CA 1
ATOM 666 C C . LEU A 1 87 ? 2.810 -9.603 -0.850 1.00 93.12 87 LEU A C 1
ATOM 668 O O . LEU A 1 87 ? 3.992 -9.261 -0.882 1.00 93.12 87 LEU A O 1
ATOM 672 N N . VAL A 1 88 ? 2.273 -10.412 -1.758 1.00 93.25 88 VAL A N 1
ATOM 673 C CA . VAL A 1 88 ? 2.901 -10.701 -3.049 1.00 93.25 88 VAL A CA 1
ATOM 674 C C . VAL A 1 88 ? 1.940 -10.275 -4.149 1.00 93.25 88 VAL A C 1
ATOM 676 O O . VAL A 1 88 ? 0.847 -10.820 -4.275 1.00 93.25 88 VAL A O 1
ATOM 679 N N . ALA A 1 89 ? 2.352 -9.303 -4.955 1.00 90.81 89 ALA A N 1
ATOM 680 C CA . ALA A 1 89 ? 1.539 -8.743 -6.024 1.00 90.81 89 ALA A CA 1
ATOM 681 C C . ALA A 1 89 ? 2.314 -8.688 -7.344 1.00 90.81 89 ALA A C 1
ATOM 683 O O . ALA A 1 89 ? 3.546 -8.683 -7.368 1.00 90.81 89 ALA A O 1
ATOM 684 N N . ILE A 1 90 ? 1.569 -8.642 -8.446 1.00 91.56 90 ILE A N 1
ATOM 685 C CA . ILE A 1 90 ? 2.105 -8.257 -9.749 1.00 91.56 90 ILE A CA 1
ATOM 686 C C . ILE A 1 90 ? 1.873 -6.762 -9.889 1.00 91.56 90 ILE A C 1
ATOM 688 O O . ILE A 1 90 ? 0.735 -6.302 -9.803 1.00 91.56 90 ILE A O 1
ATOM 692 N N . GLN A 1 91 ? 2.950 -6.019 -10.079 1.00 90.62 91 GLN A N 1
ATOM 693 C CA . GLN A 1 91 ? 2.908 -4.595 -10.343 1.00 90.62 91 GLN A CA 1
ATOM 694 C C . GLN A 1 91 ? 3.139 -4.388 -11.838 1.00 90.62 91 GLN A C 1
ATOM 696 O O . GLN A 1 91 ? 4.073 -4.942 -12.416 1.00 90.62 91 GLN A O 1
ATOM 701 N N . VAL A 1 92 ? 2.251 -3.620 -12.463 1.00 90.38 92 VAL A N 1
ATOM 702 C CA . VAL A 1 92 ? 2.272 -3.331 -13.898 1.00 90.38 92 VAL A CA 1
ATOM 703 C C . VAL A 1 92 ? 2.371 -1.823 -14.066 1.00 90.38 92 VAL A C 1
ATOM 705 O O . VAL A 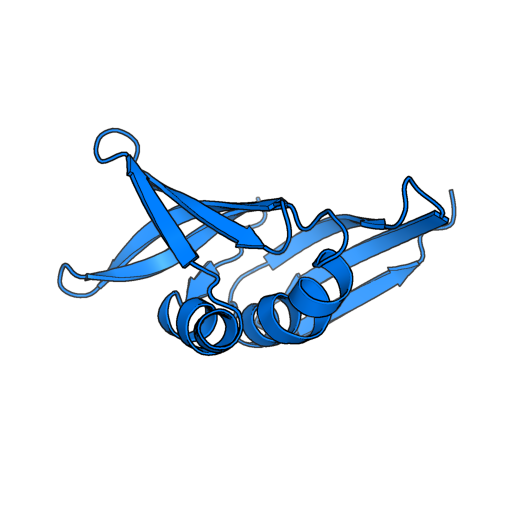1 92 ? 1.488 -1.096 -13.616 1.00 90.38 92 VAL A O 1
ATOM 708 N N . TRP A 1 93 ? 3.433 -1.361 -14.714 1.00 88.00 93 TRP A N 1
ATOM 709 C CA . TRP A 1 93 ? 3.669 0.047 -15.021 1.00 88.00 93 TRP A CA 1
ATOM 710 C C . TRP A 1 93 ? 3.499 0.317 -16.512 1.00 88.00 93 TRP A C 1
ATOM 712 O O . TRP A 1 93 ? 3.777 -0.549 -17.342 1.00 88.00 93 TRP A O 1
ATOM 722 N N . GLU A 1 94 ? 3.030 1.527 -16.833 1.00 83.06 94 GLU A N 1
ATOM 723 C CA . GLU A 1 94 ? 2.982 2.073 -18.200 1.00 83.06 94 GLU A CA 1
ATOM 724 C C . GLU A 1 94 ? 2.320 1.129 -19.223 1.00 83.06 94 GLU A C 1
ATOM 726 O O . GLU A 1 94 ? 2.758 0.984 -20.354 1.00 83.06 94 GLU A O 1
ATOM 731 N N . GLY A 1 95 ? 1.239 0.454 -18.820 1.00 78.94 95 GLY A N 1
ATOM 732 C CA . GLY A 1 95 ? 0.495 -0.439 -19.716 1.00 78.94 95 GLY A CA 1
ATOM 733 C C . GLY A 1 95 ? 1.171 -1.786 -20.002 1.00 78.94 95 GLY A C 1
ATOM 734 O O . GLY A 1 95 ? 0.695 -2.511 -20.873 1.00 78.94 95 GLY A O 1
ATOM 735 N N . GLY A 1 96 ? 2.218 -2.152 -19.256 1.00 80.81 96 GLY A N 1
ATOM 736 C CA . GLY A 1 96 ? 2.904 -3.442 -19.386 1.00 80.81 96 GLY A CA 1
ATOM 737 C C . GLY A 1 96 ? 4.378 -3.348 -19.763 1.00 80.81 96 GLY A C 1
ATOM 738 O O . GLY A 1 96 ? 5.032 -4.385 -19.838 1.00 80.81 96 GLY A O 1
ATOM 739 N N . ASP A 1 97 ? 4.908 -2.139 -19.950 1.00 85.00 97 ASP A N 1
ATOM 740 C CA . ASP A 1 97 ? 6.316 -1.919 -20.302 1.00 85.00 97 ASP A CA 1
ATOM 741 C C . ASP A 1 97 ? 7.269 -2.360 -19.180 1.00 85.00 97 ASP A C 1
ATOM 743 O O . ASP A 1 97 ? 8.400 -2.781 -19.431 1.00 85.00 97 ASP A O 1
ATOM 747 N N . SER A 1 98 ? 6.790 -2.328 -17.935 1.00 86.94 98 SER A N 1
ATOM 748 C CA . SER A 1 98 ? 7.469 -2.929 -16.793 1.00 86.94 98 SER A CA 1
ATOM 749 C C . SER A 1 98 ? 6.480 -3.738 -15.963 1.00 86.94 98 SER A C 1
ATOM 751 O O . SER A 1 98 ? 5.469 -3.224 -15.478 1.00 86.94 98 SER A O 1
ATOM 753 N N . ILE A 1 99 ? 6.777 -5.028 -15.820 1.00 92.69 99 ILE A N 1
ATOM 754 C CA . ILE A 1 99 ? 6.009 -5.966 -15.008 1.00 92.69 99 ILE A CA 1
ATOM 755 C C . ILE A 1 99 ? 6.960 -6.547 -13.972 1.00 92.69 99 ILE A C 1
ATOM 757 O O . ILE A 1 99 ? 7.954 -7.199 -14.303 1.00 92.69 99 ILE A O 1
ATOM 761 N N . THR A 1 100 ? 6.662 -6.299 -12.703 1.00 93.56 100 THR A N 1
ATOM 762 C CA . THR A 1 100 ? 7.491 -6.740 -11.584 1.00 93.56 100 THR A CA 1
ATOM 763 C C . THR A 1 100 ? 6.663 -7.554 -10.598 1.00 93.56 100 THR A C 1
ATOM 765 O O . THR A 1 100 ? 5.450 -7.383 -10.439 1.00 93.56 100 THR A O 1
ATOM 768 N N . ARG A 1 101 ? 7.327 -8.482 -9.914 1.00 95.12 101 ARG A N 1
ATOM 769 C CA . ARG A 1 101 ? 6.813 -9.093 -8.699 1.00 95.12 101 ARG A CA 1
ATOM 770 C C . ARG A 1 101 ? 7.163 -8.163 -7.551 1.00 95.12 101 ARG A C 1
ATOM 772 O O . ARG A 1 101 ? 8.333 -8.038 -7.192 1.00 95.12 101 ARG A O 1
ATOM 779 N N . LEU A 1 102 ? 6.141 -7.581 -6.946 1.00 94.19 102 LEU A N 1
ATOM 780 C CA . LEU A 1 102 ? 6.259 -6.852 -5.697 1.00 94.19 102 LEU A CA 1
ATOM 781 C C . LEU A 1 102 ? 6.090 -7.833 -4.537 1.00 94.19 102 LEU A C 1
ATOM 783 O O . LEU A 1 102 ? 5.057 -8.492 -4.412 1.00 94.19 102 LEU A O 1
ATOM 787 N N . THR A 1 103 ? 7.092 -7.913 -3.671 1.00 95.81 103 THR A N 1
ATOM 788 C CA . THR A 1 103 ? 7.013 -8.631 -2.398 1.00 95.81 103 THR A CA 1
ATOM 789 C C . THR A 1 103 ? 7.189 -7.636 -1.264 1.00 95.81 103 THR A C 1
ATOM 791 O O . THR A 1 103 ? 8.223 -6.980 -1.177 1.00 95.81 103 THR A O 1
ATOM 794 N N . VAL A 1 104 ? 6.206 -7.562 -0.372 1.00 96.25 104 VAL A N 1
ATOM 795 C CA . VAL A 1 104 ? 6.297 -6.825 0.890 1.00 96.25 104 VAL A CA 1
ATOM 796 C C . VAL A 1 104 ? 6.210 -7.835 2.021 1.00 96.25 104 VAL A C 1
ATOM 798 O O . VAL A 1 104 ? 5.282 -8.646 2.051 1.00 96.25 104 VAL A O 1
ATOM 801 N N . GLN A 1 105 ? 7.172 -7.813 2.936 1.00 96.88 105 GLN A N 1
ATOM 802 C CA . GLN A 1 105 ? 7.162 -8.668 4.116 1.00 96.88 105 GLN A CA 1
ATOM 803 C C . GLN A 1 105 ? 7.739 -7.925 5.315 1.00 96.88 105 GLN A C 1
ATOM 805 O O . GLN A 1 105 ? 8.931 -7.632 5.331 1.00 96.88 105 GLN A O 1
ATOM 810 N N . ASP A 1 106 ? 6.895 -7.655 6.313 1.00 96.69 106 ASP A N 1
ATOM 811 C CA . ASP A 1 106 ? 7.279 -7.013 7.577 1.00 96.69 106 ASP A CA 1
ATOM 812 C C . ASP A 1 106 ? 8.155 -5.762 7.374 1.00 96.69 106 ASP A C 1
ATOM 814 O O . ASP A 1 106 ? 9.242 -5.636 7.938 1.00 96.69 106 ASP A O 1
ATOM 818 N N . GLY A 1 107 ? 7.701 -4.865 6.493 1.00 96.12 107 GLY A N 1
ATOM 819 C CA . GLY A 1 107 ? 8.406 -3.628 6.153 1.00 96.12 107 GLY A CA 1
ATOM 820 C C . GLY A 1 107 ? 9.524 -3.779 5.118 1.00 96.12 107 GLY A C 1
ATOM 821 O O . GLY A 1 107 ? 10.086 -2.793 4.657 1.00 96.12 107 GLY A O 1
ATOM 822 N N . VAL A 1 108 ? 9.861 -4.997 4.695 1.00 97.38 108 VAL A N 1
ATOM 823 C CA . VAL A 1 108 ? 10.854 -5.214 3.637 1.00 97.38 108 VAL A CA 1
ATOM 824 C C . VAL A 1 108 ? 10.155 -5.263 2.286 1.00 97.38 108 VAL A C 1
ATOM 826 O O . VAL A 1 108 ? 9.402 -6.201 2.017 1.00 97.38 108 VAL A O 1
ATOM 829 N N . VAL A 1 109 ? 10.438 -4.284 1.425 1.00 96.25 109 VAL A N 1
ATOM 830 C CA . VAL A 1 109 ? 9.917 -4.227 0.054 1.00 96.25 109 VAL A CA 1
ATOM 831 C C . VAL A 1 109 ? 10.969 -4.716 -0.942 1.00 96.25 109 VAL A C 1
ATOM 833 O O . VAL A 1 109 ? 12.142 -4.349 -0.863 1.00 96.25 109 VAL A O 1
ATOM 836 N N . LYS A 1 110 ? 10.559 -5.574 -1.876 1.00 96.38 110 LYS A N 1
ATOM 837 C CA . LYS A 1 110 ? 11.381 -6.070 -2.984 1.00 96.38 110 LYS A CA 1
ATOM 838 C C . LYS A 1 110 ? 10.586 -6.038 -4.279 1.00 96.38 110 LYS A C 1
ATOM 840 O O . LYS A 1 110 ? 9.457 -6.523 -4.317 1.00 96.38 110 LYS A O 1
ATOM 845 N N . GLU A 1 111 ? 11.217 -5.539 -5.330 1.00 94.56 111 GLU A N 1
ATOM 846 C CA . GLU A 1 111 ? 10.701 -5.554 -6.696 1.00 94.56 111 GLU A CA 1
ATOM 847 C C . GLU A 1 111 ? 11.634 -6.425 -7.546 1.00 94.56 111 GLU A C 1
ATOM 849 O O . GLU A 1 111 ? 12.840 -6.188 -7.606 1.00 94.56 111 GLU A O 1
ATOM 854 N N . GLU A 1 112 ? 11.088 -7.463 -8.174 1.00 95.12 112 GLU A N 1
ATOM 855 C CA . GLU A 1 112 ? 11.825 -8.345 -9.084 1.00 95.12 112 GLU A CA 1
ATOM 856 C C . GLU A 1 112 ? 11.193 -8.265 -10.469 1.00 95.12 112 GLU A C 1
ATOM 858 O O . GLU A 1 112 ? 9.989 -8.474 -10.606 1.00 95.12 112 GLU A O 1
ATOM 863 N N . GLN A 1 113 ? 11.979 -7.977 -11.506 1.00 92.00 113 GLN A N 1
ATOM 864 C CA . GLN A 1 113 ? 11.461 -7.969 -12.872 1.00 92.00 113 GLN A CA 1
ATOM 865 C C . GLN A 1 113 ? 10.989 -9.372 -13.268 1.00 92.00 113 GLN A C 1
ATOM 867 O O . GLN A 1 113 ? 11.678 -10.364 -13.022 1.00 92.00 113 GLN A O 1
ATOM 872 N N . ILE A 1 114 ? 9.800 -9.452 -13.863 1.00 89.88 114 ILE A N 1
ATOM 873 C CA . ILE A 1 114 ? 9.256 -10.696 -14.402 1.00 89.88 114 ILE A CA 1
ATOM 874 C C . ILE A 1 114 ? 9.492 -10.673 -15.908 1.00 89.88 114 ILE A C 1
ATOM 876 O O . ILE A 1 114 ? 8.951 -9.823 -16.610 1.00 89.88 114 ILE A O 1
ATOM 880 N N . GLU A 1 115 ? 10.290 -11.613 -16.404 1.00 74.38 115 GLU A N 1
ATOM 881 C CA . GLU A 1 115 ? 10.308 -11.926 -17.832 1.00 74.38 115 GLU A CA 1
ATOM 882 C C . GLU A 1 115 ? 9.059 -12.764 -18.146 1.00 74.38 115 GLU A C 1
ATOM 884 O O . GLU A 1 115 ? 8.830 -13.796 -17.504 1.00 74.38 115 GLU A O 1
ATOM 889 N N . LEU A 1 116 ? 8.221 -12.280 -19.069 1.00 62.72 116 LEU A N 1
ATOM 890 C CA . LEU A 1 116 ? 7.044 -12.995 -19.580 1.00 62.72 116 LEU A CA 1
ATOM 891 C C . LEU A 1 116 ? 7.395 -13.866 -20.788 1.00 62.72 116 LEU A C 1
ATOM 893 O O . LEU A 1 116 ? 8.162 -13.390 -21.655 1.00 62.72 116 LEU A O 1
#

=== Feature glossary ===
Key to the feature types in this record:

pLDDT. pLDDT is the predicted lDDT-Cα score: AlphaFold's confidence that the local environment of each residue (all inter-atomic distances within 15 Å) is correctly placed. It is a per-residue number between 0 and 100, with higher meaning more reliable.

Radius of gyration, Cα contacts, bounding box. The geometric summary reports three shape descriptors. Rg (radius of gyration) measures how spread out the Cα atoms are about their centre of mass; compact globular proteins have small Rg, elongated or unfolded ones large. Cα contacts (<8 Å, |i−j|>4) count long-range residue pairs in spatial proximity — high for tightly packed folds, near zero for rods or random coil. The bounding-box extents give the protein's footprint along x, y, z in Å.

Backbone torsions (φ/ψ). Backbone dihedral angles. Every residue except chain termini has a φ (preceding-C → N → Cα → C) and a ψ (N → Cα → C → next-N). They are reported in degrees following the IUPAC sign convention. Secondary structure is essentially a statement about which (φ, ψ) basin each residue occupies.

Contact-map, Ramachandran, and PAE plots. Plot images: a contact map (which residues are close in 3D, as an N×N binary image), a Ramachandran scatter (backbone torsion angles, revealing secondary-structure composition at a glance), and — for AlphaFold structures — a PAE heatmap (pairwise prediction confidence).

Predicted aligned error. Predicted Aligned Error (PAE) is an AlphaFold confidence matrix: entry (i, j) is the expected error in the position of residue j, in ångströms, when the prediction is superimposed on the true structure at residue i. Low PAE within a block of residues means that block is internally rigid and well-predicted; high PAE between two blocks means their relative placement is uncertain even if each block individually is confident.

Secondary structure (3-state, P-SEA). Three-state secondary structure (P-SEA) collapses the eight DSSP classes into helix (a), strand (b), and coil (c). P-SEA assigns these from Cα geometry alone — distances and angles — without requiring backbone oxygens, so it works on any Cα trace.

Solvent-accessible surface area. Solvent-accessible surface area (SASA) is the area in Å² traced out by the centre of a 1.4 Å probe sphere (a water molecule) rolled over the protein's van der Waals surface (Shrake–Rupley / Lee–Richards construction). Buried residues have near-zero SASA; fully exposed residues can exceed 200 Å². The total SASA scales roughly with the number of surface residues.

Foldseek 3Di. The Foldseek 3Di string encodes local tertiary geometry as a 20-letter alphabet — one character per residue — derived from the relative positions of nearby Cα atoms. Unlike the amino-acid sequence, 3Di is a direct function of the 3D structure, so two proteins with the same fold have similar 3Di strings even at low sequence identity.

B-factor. For experimental (PDB) structures, the B-factor (temperature factor) quantifies the positional spread of each atom in the crystal — a combination of thermal vibration and static disorder — in units of Å². High B-factors mark flexible loops or poorly resolved regions; low B-factors mark the rigid, well-ordered core.

mmCIF coordinates. The mmCIF block holds the 3D Cartesian coordinates of each backbone atom (N, Cα, C, O) in ångströms. mmCIF is the PDB's canonical archive format — a tagged-loop text representation of the atomic model.

InterPro / GO / CATH / organism. Functional annotations link the protein to curated databases. InterPro entries identify conserved domains and families by matching the sequence against member-database signatures (Pfam, PROSITE, CDD, …). Gene Ontology (GO) terms describe molecular function, biological process, and cellular component in a controlled vocabulary. CATH places the structure in a hierarchical fold classification (Class/Architecture/Topology/Homologous-superfamily). The organism is the source species.

Rendered structure images. Structure images are PyMOL renders from six orthogonal camera directions. Cartoon representation draws helices as coils and strands as arrows; sticks shows the backbone as bonds; surface shows the solvent-excluded envelope. Rainbow coloring maps sequence position to hue (blue→red, N→C); chain coloring assigns a distinct color per polypeptide.

Sequence. This is the polypeptide sequence — one letter per residue, N-terminus first. Length ranges from a few dozen residues for small domains to over a thousand for large multi-domain proteins.

Secondary structure (8-state, DSSP). The SS8 string is DSSP's per-residue secondary-structure call. α-helix (H) means an i→i+4 H-bond ladder; β-strand (E) means the residue participates in a β-sheet; 3₁₀ (G) and π (I) are tighter and wider helices; T/S are turns/bends; '-' is loop.

Nearest PDB structures. Structural nearest neighbors (via Foldseek easy-search vs the PDB). Reported per hit: target PDB id, E-value, and alignment TM-score. A TM-score above ~0.5 is the conventional threshold for 'same fold'.